Protein AF-A0A521LE12-F1 (afdb_monomer)

pLDDT: mean 91.2, std 11.65, range [39.84, 98.88]

Solvent-accessible surface area (backbone atoms only — not comparable to full-atom values): 9369 Å² total; per-residue (Å²): 126,104,62,79,88,76,77,95,80,81,83,58,69,49,75,48,78,49,67,49,67,45,81,45,93,88,63,37,32,42,32,36,32,38,43,37,29,34,34,67,50,73,43,87,32,91,74,80,45,73,39,45,60,86,42,59,48,32,31,34,39,37,37,39,30,27,46,99,77,38,28,23,74,40,56,49,50,50,54,85,30,60,68,48,78,67,57,50,74,36,31,72,52,55,47,76,49,47,74,41,49,67,57,91,64,31,71,60,56,47,44,75,69,32,43,76,92,47,28,51,66,68,63,63,56,46,49,55,61,34,49,54,45,43,51,60,43,62,72,28,71,67,43,51,52,51,48,53,52,41,29,59,72,70,74,52,63,78,80,76,79,80,126

Radius of gyration: 19.57 Å; Cα contacts (8 Å, |Δi|>4): 281; chains: 1; bounding box: 53×28×64 Å

Secondary structure (DSSP, 8-state):
--SPPPPS----EEEEEEEEEEE-TTS-EEEEEEEEEEESS-B--TTT--B-TT-EEEEEEEEEEE-TTSBEEEEEEEEEE-SSTHHHHTGGGGGGGTT-BSSTTHHHHHHHHHSGGGS-HHHHHHHHHHHHHHHHHHTSHHHHHHHHHHHHHTT--------

Structure (mmCIF, N/CA/C/O backbone):
data_AF-A0A521LE12-F1
#
_entry.id   AF-A0A521LE12-F1
#
loop_
_atom_site.group_PDB
_atom_site.id
_atom_site.type_symbol
_atom_site.label_atom_id
_atom_site.label_alt_id
_atom_site.label_comp_id
_atom_site.label_asym_id
_atom_site.label_entity_id
_atom_site.label_seq_id
_atom_site.pdbx_PDB_ins_code
_atom_site.Cartn_x
_atom_site.Cartn_y
_atom_site.Cartn_z
_atom_site.occupancy
_atom_site.B_iso_or_equiv
_atom_site.auth_seq_id
_atom_site.auth_comp_id
_atom_site.auth_asym_id
_atom_site.auth_atom_id
_atom_site.pdbx_PDB_model_num
ATOM 1 N N . MET A 1 1 ? 21.678 1.944 4.552 1.00 75.25 1 MET A N 1
ATOM 2 C CA . MET A 1 1 ? 21.126 0.591 4.784 1.00 75.25 1 MET A CA 1
ATOM 3 C C . MET A 1 1 ? 22.194 -0.216 5.511 1.00 75.25 1 MET A C 1
ATOM 5 O O . MET A 1 1 ? 23.290 -0.276 4.969 1.00 75.25 1 MET A O 1
ATOM 9 N N . PRO A 1 2 ? 21.940 -0.759 6.715 1.00 91.38 2 PRO A N 1
ATOM 10 C CA . PRO A 1 2 ? 22.952 -1.456 7.515 1.00 91.38 2 PRO A CA 1
ATOM 11 C C . PRO A 1 2 ? 23.172 -2.896 7.013 1.00 91.38 2 PRO A C 1
ATOM 13 O O . PRO A 1 2 ? 22.957 -3.860 7.738 1.00 91.38 2 PRO A O 1
ATOM 16 N N . LEU A 1 3 ? 23.546 -3.040 5.741 1.00 94.25 3 LEU A N 1
ATOM 17 C CA . LEU A 1 3 ? 23.999 -4.297 5.146 1.00 94.25 3 LEU A CA 1
ATOM 18 C C . LEU A 1 3 ? 25.494 -4.178 4.814 1.00 94.25 3 LEU A C 1
ATOM 20 O O . LEU A 1 3 ? 25.981 -3.053 4.660 1.00 94.25 3 LEU A O 1
ATOM 24 N N . PRO A 1 4 ? 26.220 -5.301 4.675 1.00 96.44 4 PRO A N 1
ATOM 25 C CA . PRO A 1 4 ? 27.591 -5.284 4.177 1.00 96.44 4 PRO A CA 1
ATOM 26 C C . PRO A 1 4 ? 27.711 -4.557 2.824 1.00 96.44 4 PRO A C 1
ATOM 28 O O . PRO A 1 4 ? 26.727 -4.504 2.073 1.00 96.44 4 PRO A O 1
ATOM 31 N N . PRO A 1 5 ? 28.900 -4.021 2.484 1.00 94.81 5 PRO A N 1
ATOM 32 C CA . PRO A 1 5 ? 29.127 -3.407 1.182 1.00 94.81 5 PRO A CA 1
ATOM 33 C C . PRO A 1 5 ? 28.781 -4.382 0.043 1.00 94.81 5 PRO A C 1
ATOM 35 O O . PRO A 1 5 ? 29.191 -5.544 0.089 1.00 94.81 5 PRO A O 1
ATOM 38 N N . PRO A 1 6 ? 28.009 -3.950 -0.967 1.00 96.06 6 PRO A N 1
ATOM 39 C CA . PRO A 1 6 ? 27.713 -4.779 -2.126 1.00 96.06 6 PRO A CA 1
ATOM 40 C C . PRO A 1 6 ? 28.917 -4.856 -3.075 1.00 96.06 6 PRO A C 1
ATOM 42 O O . PRO A 1 6 ? 29.813 -4.018 -3.023 1.00 96.06 6 PRO A O 1
ATOM 45 N N . VAL A 1 7 ? 28.888 -5.820 -3.997 1.00 97.44 7 VAL A N 1
ATOM 46 C CA . VAL A 1 7 ? 29.740 -5.796 -5.198 1.00 97.44 7 VAL A CA 1
ATOM 47 C C . VAL A 1 7 ? 29.306 -4.682 -6.161 1.00 97.44 7 VAL A C 1
ATOM 49 O O . VAL A 1 7 ? 28.178 -4.182 -6.073 1.00 97.44 7 VAL A O 1
ATOM 52 N N . GLU A 1 8 ? 30.183 -4.337 -7.107 1.00 97.62 8 GLU A N 1
ATOM 53 C CA . GLU A 1 8 ? 29.897 -3.393 -8.194 1.00 97.62 8 GLU A CA 1
ATOM 54 C C . GLU A 1 8 ? 28.626 -3.776 -8.965 1.00 97.62 8 GLU A C 1
ATOM 56 O O . GLU A 1 8 ? 28.408 -4.939 -9.317 1.00 97.62 8 GLU A O 1
ATOM 61 N N . ARG A 1 9 ? 27.755 -2.792 -9.208 1.00 97.38 9 ARG A N 1
ATOM 62 C CA . ARG A 1 9 ? 26.437 -2.994 -9.829 1.00 97.38 9 ARG A CA 1
ATOM 63 C C . ARG A 1 9 ? 25.870 -1.691 -10.379 1.00 97.38 9 ARG A C 1
ATOM 65 O O . ARG A 1 9 ? 26.193 -0.612 -9.893 1.00 97.38 9 ARG A O 1
ATOM 72 N N . GLN A 1 10 ? 24.945 -1.801 -11.328 1.00 97.00 10 GLN A N 1
ATOM 73 C CA . GLN A 1 10 ? 24.177 -0.665 -11.837 1.00 97.00 10 GLN A CA 1
ATOM 74 C C . GLN A 1 10 ? 22.783 -0.638 -11.210 1.00 97.00 10 GLN A C 1
ATOM 76 O O . GLN A 1 10 ? 22.119 -1.668 -11.083 1.00 97.00 10 GLN A O 1
ATOM 81 N N . HIS A 1 11 ? 22.325 0.547 -10.820 1.00 96.62 11 HIS A N 1
ATOM 82 C CA . HIS A 1 11 ? 20.950 0.731 -10.377 1.00 96.62 11 HIS A CA 1
ATOM 83 C C . HIS A 1 11 ? 20.036 0.782 -11.601 1.00 96.62 11 HIS A C 1
ATOM 85 O O . HIS A 1 11 ? 20.257 1.628 -12.460 1.00 96.62 11 HIS A O 1
ATOM 91 N N . LEU A 1 12 ? 19.029 -0.095 -11.680 1.00 97.00 12 LEU A N 1
ATOM 92 C CA . LEU A 1 12 ? 18.108 -0.186 -12.826 1.00 97.00 12 LEU A CA 1
ATOM 93 C C . LEU A 1 12 ? 16.660 0.191 -12.492 1.00 97.00 12 LEU A C 1
ATOM 95 O O . LEU A 1 12 ? 15.910 0.609 -13.375 1.00 97.00 12 LEU A O 1
ATOM 99 N N . HIS A 1 13 ? 16.239 -0.003 -11.244 1.00 97.19 13 HIS A N 1
AT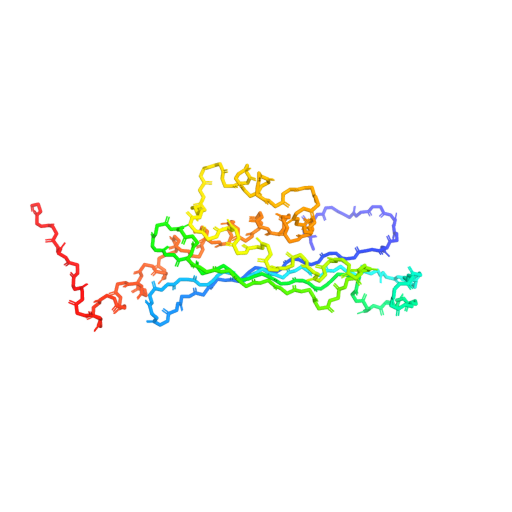OM 100 C CA . HIS A 1 13 ? 14.835 0.066 -10.869 1.00 97.19 13 HIS A CA 1
ATOM 101 C C . HIS A 1 13 ? 14.667 0.397 -9.390 1.00 97.19 13 HIS A C 1
ATOM 103 O O . HIS A 1 13 ? 15.274 -0.266 -8.545 1.00 97.19 13 HIS A O 1
ATOM 109 N N . THR A 1 14 ? 13.768 1.334 -9.092 1.00 97.38 14 THR A N 1
ATOM 110 C CA . THR A 1 14 ? 13.284 1.568 -7.731 1.00 97.38 14 THR A CA 1
ATOM 111 C C . THR A 1 14 ? 11.803 1.239 -7.669 1.00 97.38 14 THR A C 1
ATOM 113 O O . THR A 1 14 ? 11.012 1.800 -8.422 1.00 97.38 14 THR A O 1
ATOM 116 N N . ARG A 1 15 ? 11.426 0.408 -6.698 1.00 97.62 15 ARG A N 1
ATOM 117 C CA . ARG A 1 15 ? 10.049 0.293 -6.220 1.00 97.62 15 ARG A CA 1
ATOM 118 C C . ARG A 1 15 ? 9.953 0.942 -4.849 1.00 97.62 15 ARG A C 1
ATOM 120 O O . ARG A 1 15 ? 10.760 0.630 -3.971 1.00 97.62 15 ARG A O 1
ATOM 127 N N . ARG A 1 16 ? 8.965 1.806 -4.635 1.00 98.06 16 ARG A N 1
ATOM 128 C CA . ARG A 1 16 ? 8.632 2.346 -3.312 1.00 98.06 16 ARG A CA 1
ATOM 129 C C . ARG A 1 16 ? 7.230 1.909 -2.935 1.00 98.06 16 ARG A C 1
ATOM 131 O O . ARG A 1 16 ? 6.299 2.049 -3.719 1.00 98.06 16 ARG A O 1
ATOM 138 N N . VAL A 1 17 ? 7.095 1.388 -1.722 1.00 98.31 17 VAL A N 1
ATOM 139 C CA . VAL A 1 17 ? 5.803 1.103 -1.102 1.00 98.31 17 VAL A CA 1
ATOM 140 C C . VAL A 1 17 ? 5.707 1.942 0.157 1.00 98.31 17 VAL A C 1
ATOM 142 O O . VAL A 1 17 ? 6.564 1.853 1.037 1.00 98.31 17 VAL A O 1
ATOM 145 N N . THR A 1 18 ? 4.669 2.761 0.239 1.00 98.56 18 THR A N 1
ATOM 146 C CA . THR A 1 18 ? 4.356 3.546 1.430 1.00 98.56 18 THR A CA 1
ATOM 147 C C . THR A 1 18 ? 2.988 3.128 1.922 1.00 98.56 18 THR A C 1
ATOM 149 O O . THR A 1 18 ? 2.046 3.040 1.138 1.00 98.56 18 THR A O 1
ATOM 152 N N . CYS A 1 19 ? 2.884 2.845 3.218 1.00 98.75 19 CYS A N 1
ATOM 153 C CA . CYS A 1 19 ? 1.616 2.538 3.856 1.00 98.75 19 CYS A CA 1
ATOM 154 C C . CYS A 1 19 ? 1.438 3.421 5.086 1.00 98.75 19 CYS A C 1
ATOM 156 O O . CYS A 1 19 ? 2.361 3.561 5.891 1.00 98.75 19 CYS A O 1
ATOM 158 N N . GLN A 1 20 ? 0.265 4.023 5.218 1.00 98.75 20 GLN A N 1
ATOM 159 C CA . GLN A 1 20 ? -0.075 4.958 6.283 1.00 98.75 20 GLN A CA 1
ATOM 160 C C . GLN A 1 20 ? -1.402 4.541 6.905 1.00 98.75 20 GLN A C 1
ATOM 162 O O . GLN A 1 20 ? -2.275 4.013 6.223 1.00 98.75 20 GLN A O 1
ATOM 167 N N . GLY A 1 21 ? -1.533 4.741 8.212 1.00 98.44 21 GLY A N 1
ATOM 168 C CA . GLY A 1 21 ? -2.740 4.395 8.946 1.00 98.44 21 GLY A CA 1
ATOM 169 C C . GLY A 1 21 ? -3.262 5.586 9.729 1.00 98.44 21 GLY A C 1
ATOM 170 O O . GLY A 1 21 ? -2.498 6.271 10.410 1.00 98.44 21 GLY A O 1
ATOM 171 N N . PHE A 1 22 ? -4.569 5.796 9.651 1.00 98.62 22 PHE A N 1
ATOM 172 C CA . PHE A 1 22 ? -5.263 6.950 10.199 1.00 98.62 22 PHE A CA 1
ATOM 173 C C . PHE A 1 22 ? -6.462 6.489 11.023 1.00 98.62 22 PHE A C 1
ATOM 175 O O . PHE A 1 22 ? -7.145 5.531 10.667 1.00 98.62 22 PHE A O 1
ATOM 182 N N . PHE A 1 23 ? -6.722 7.176 12.132 1.00 98.38 23 PHE A N 1
ATOM 183 C CA . PHE A 1 23 ? -7.982 7.054 12.861 1.00 98.38 23 PHE A CA 1
ATOM 184 C C . PHE A 1 23 ? -8.895 8.204 12.445 1.00 98.38 23 PHE A C 1
ATOM 186 O O . PHE A 1 23 ? -8.464 9.358 12.454 1.00 98.38 23 PHE A O 1
ATOM 193 N N . ARG A 1 24 ? -10.135 7.888 12.081 1.00 97.81 24 ARG A N 1
ATOM 194 C CA . ARG A 1 24 ? -11.121 8.850 11.590 1.00 97.81 24 ARG A CA 1
ATOM 195 C C . ARG A 1 24 ? -11.950 9.424 12.728 1.00 97.81 24 ARG A C 1
ATOM 197 O O . ARG A 1 24 ? -12.108 8.820 13.789 1.00 97.81 24 ARG A O 1
ATOM 204 N N . GLU A 1 25 ? -12.538 10.587 12.484 1.00 96.62 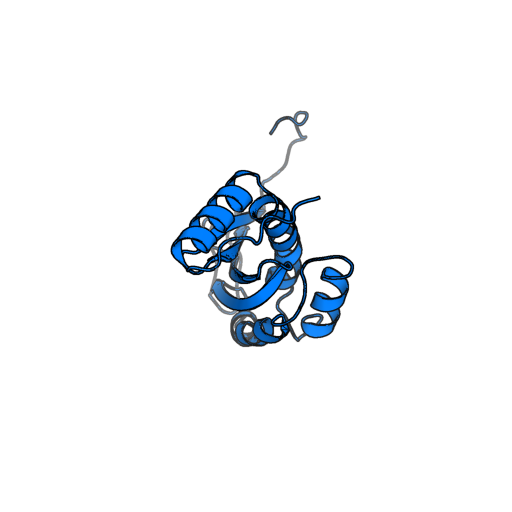25 GLU A N 1
ATOM 205 C CA . GLU A 1 25 ? -13.420 11.248 13.451 1.00 96.62 25 GLU A CA 1
ATOM 206 C C . GLU A 1 25 ? -14.697 10.444 13.738 1.00 96.62 25 GLU A C 1
ATOM 208 O O . GLU A 1 25 ? -15.215 10.497 14.855 1.00 96.62 25 GLU A O 1
ATOM 213 N N . ASP A 1 26 ? -15.151 9.646 12.769 1.00 95.81 26 ASP A N 1
ATOM 214 C CA . ASP A 1 26 ? -16.307 8.747 12.868 1.00 95.81 26 ASP A CA 1
ATOM 215 C C . ASP A 1 26 ? -16.009 7.411 13.574 1.00 95.81 26 ASP A C 1
ATOM 217 O O . ASP A 1 26 ? -16.894 6.567 13.704 1.00 95.81 26 ASP A O 1
ATOM 221 N N . GLY A 1 27 ? -14.784 7.216 14.068 1.00 96.62 27 GLY A N 1
ATOM 222 C CA . GLY A 1 27 ? -14.408 6.028 14.832 1.00 96.62 27 GLY A CA 1
ATOM 223 C C . GLY A 1 27 ? -13.962 4.828 13.992 1.00 96.62 27 GLY A C 1
ATOM 224 O O . GLY A 1 27 ? -13.737 3.756 14.560 1.00 96.62 27 GLY A O 1
ATOM 225 N N . LEU A 1 28 ? -13.821 4.991 12.673 1.00 98.06 28 LEU A N 1
ATOM 226 C CA . LEU A 1 28 ? -13.231 4.001 11.769 1.00 98.06 28 LEU A CA 1
ATOM 227 C C . LEU A 1 28 ? -11.727 4.255 11.558 1.00 98.06 28 LEU A C 1
ATOM 229 O O . LEU A 1 28 ? -11.155 5.220 12.073 1.00 98.06 28 LEU A O 1
ATOM 233 N N . TRP A 1 29 ? -11.071 3.389 10.786 1.00 98.69 29 TRP A N 1
ATOM 234 C CA . TRP A 1 29 ? -9.670 3.565 10.389 1.00 98.69 29 TRP A CA 1
ATOM 235 C C . TRP A 1 29 ? -9.529 3.576 8.880 1.00 98.69 29 TRP A C 1
ATOM 237 O O . TRP A 1 29 ? -10.119 2.726 8.226 1.00 98.69 29 TRP A O 1
ATOM 247 N N . ASP A 1 30 ? -8.688 4.459 8.354 1.00 98.81 30 ASP A N 1
ATOM 248 C CA . ASP A 1 30 ? -8.244 4.388 6.964 1.00 98.81 30 ASP A CA 1
ATOM 249 C C . ASP A 1 30 ? -6.806 3.891 6.913 1.00 98.81 30 ASP A C 1
ATOM 251 O O . ASP A 1 30 ? -5.939 4.389 7.634 1.00 98.81 30 ASP A O 1
ATOM 255 N N . ILE A 1 31 ? -6.553 2.909 6.052 1.00 98.81 31 ILE A N 1
ATOM 256 C CA . ILE A 1 31 ? -5.212 2.428 5.740 1.00 98.81 31 ILE A CA 1
ATOM 257 C C . ILE A 1 31 ? -4.955 2.683 4.265 1.00 98.81 31 ILE A C 1
ATOM 259 O O . ILE A 1 31 ? -5.614 2.111 3.397 1.00 98.81 31 ILE A O 1
ATOM 263 N N . GLU A 1 32 ? -3.988 3.544 3.996 1.00 98.75 32 GLU A N 1
ATOM 264 C CA . GLU A 1 32 ? -3.597 3.949 2.656 1.00 98.75 32 GLU A CA 1
ATOM 265 C C . GLU A 1 32 ? -2.319 3.229 2.266 1.00 98.75 32 GLU A C 1
ATOM 267 O O . GLU A 1 32 ? -1.352 3.218 3.024 1.00 98.75 32 GLU A O 1
ATOM 272 N N . GLY A 1 33 ? -2.306 2.629 1.084 1.00 98.62 33 GLY A N 1
ATOM 273 C CA . GLY A 1 33 ? -1.120 2.088 0.445 1.00 98.62 33 GLY A CA 1
ATOM 274 C C . GLY A 1 33 ? -0.880 2.797 -0.877 1.00 98.62 33 GLY A C 1
ATOM 275 O O . GLY A 1 33 ? -1.812 2.968 -1.658 1.00 98.62 33 GLY A O 1
ATOM 276 N N . ARG A 1 34 ? 0.375 3.137 -1.162 1.00 98.38 34 ARG A N 1
ATOM 277 C CA . ARG A 1 34 ? 0.826 3.613 -2.470 1.00 98.38 34 ARG A CA 1
ATOM 278 C C . ARG A 1 34 ? 2.031 2.810 -2.926 1.00 98.38 34 ARG A C 1
ATOM 280 O O . ARG A 1 34 ? 2.947 2.569 -2.136 1.00 98.38 34 ARG A O 1
ATOM 287 N N . ILE A 1 35 ? 2.030 2.421 -4.195 1.00 97.62 35 ILE A N 1
ATOM 288 C CA . ILE A 1 35 ? 3.158 1.780 -4.866 1.00 97.62 35 ILE A CA 1
ATOM 289 C C . ILE A 1 35 ? 3.612 2.650 -6.034 1.00 97.62 35 ILE A C 1
ATOM 291 O O . ILE A 1 35 ? 2.797 3.043 -6.871 1.00 97.62 35 ILE A O 1
ATOM 295 N N . THR A 1 36 ? 4.912 2.934 -6.087 1.00 97.62 36 THR A N 1
ATOM 296 C CA . THR A 1 36 ? 5.540 3.561 -7.247 1.00 97.62 36 THR A CA 1
ATOM 297 C C . THR A 1 36 ? 6.692 2.728 -7.774 1.00 97.62 36 THR A C 1
ATOM 299 O O . THR A 1 36 ? 7.462 2.165 -6.998 1.00 97.62 36 THR A O 1
ATOM 302 N N . ASP A 1 37 ? 6.811 2.677 -9.096 1.00 96.44 37 ASP A N 1
ATOM 303 C CA . ASP A 1 37 ? 7.893 2.002 -9.808 1.00 96.44 37 ASP A CA 1
ATOM 304 C C . ASP A 1 37 ? 8.544 2.979 -10.785 1.00 96.44 37 ASP A C 1
ATOM 306 O O . ASP A 1 37 ? 7.862 3.537 -11.642 1.00 96.44 37 ASP A O 1
ATOM 310 N N . GLU A 1 38 ? 9.859 3.154 -10.710 1.00 95.69 38 GLU A N 1
ATOM 311 C CA . GLU A 1 38 ? 10.654 3.984 -11.627 1.00 95.69 38 GLU A CA 1
ATOM 312 C C . GLU A 1 38 ? 11.839 3.189 -12.177 1.00 95.69 38 GLU A C 1
ATOM 314 O O . GLU A 1 38 ? 12.346 2.253 -11.552 1.00 95.69 38 GLU A O 1
ATOM 319 N N . LYS A 1 39 ? 12.311 3.580 -13.358 1.00 96.06 39 LYS A N 1
ATOM 320 C CA . LYS A 1 39 ? 13.562 3.080 -13.930 1.00 96.06 39 LYS A CA 1
ATOM 321 C C . LYS A 1 39 ? 14.579 4.213 -13.972 1.00 96.06 39 LYS A C 1
ATOM 323 O O . LYS A 1 39 ? 14.227 5.362 -14.213 1.00 96.06 39 LYS A O 1
ATOM 328 N N . SER A 1 40 ? 15.842 3.883 -13.737 1.00 96.44 40 SER A N 1
ATOM 329 C CA . SER A 1 40 ? 16.969 4.831 -13.765 1.00 96.44 40 SER A CA 1
ATOM 330 C C . SER A 1 40 ? 17.471 5.138 -15.181 1.00 96.44 40 SER A C 1
ATOM 332 O O . SER A 1 40 ? 18.431 5.887 -15.345 1.00 96.44 40 SER A O 1
ATOM 334 N N . TYR A 1 41 ? 16.837 4.554 -16.196 1.00 95.00 41 TYR A N 1
ATOM 335 C CA . TYR A 1 41 ? 17.181 4.673 -17.605 1.00 95.00 41 TYR A CA 1
ATOM 336 C C . TYR A 1 41 ? 15.921 4.931 -18.432 1.00 95.00 41 TYR A C 1
ATOM 338 O O . TYR A 1 41 ? 14.804 4.611 -18.008 1.00 95.00 41 TYR A O 1
ATOM 346 N N . GLU A 1 42 ? 16.107 5.501 -19.621 1.00 94.69 42 GLU A N 1
ATOM 347 C CA . GLU A 1 42 ? 15.015 5.692 -20.569 1.00 94.69 42 GLU A CA 1
ATOM 348 C C . GLU A 1 42 ? 14.512 4.343 -21.085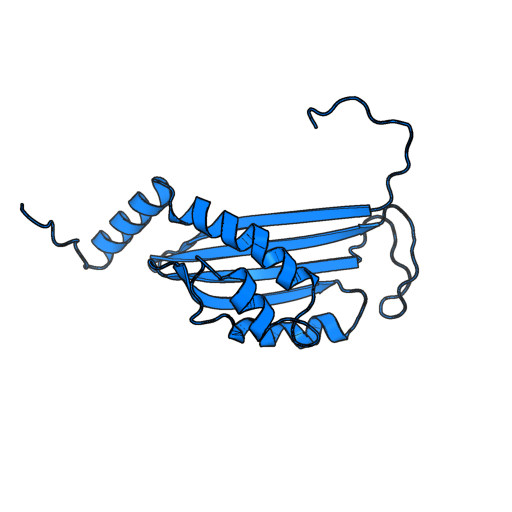 1.00 94.69 42 GLU A C 1
ATOM 350 O O . GLU A 1 42 ? 15.300 3.491 -21.496 1.00 94.69 42 GLU A O 1
ATOM 355 N N . HIS A 1 43 ? 13.198 4.132 -21.079 1.00 90.94 43 HIS A N 1
ATOM 356 C CA . HIS A 1 43 ? 12.622 2.912 -21.633 1.00 90.94 43 HIS A CA 1
ATOM 357 C C . HIS A 1 43 ? 11.361 3.190 -22.436 1.00 90.94 43 HIS A C 1
ATOM 359 O O . HIS A 1 43 ? 10.555 4.061 -22.103 1.00 90.94 43 HIS A O 1
ATOM 365 N N . ALA A 1 44 ? 11.184 2.400 -23.491 1.00 87.88 44 ALA A N 1
ATOM 366 C CA . ALA A 1 44 ? 10.001 2.463 -24.323 1.00 87.88 44 ALA A CA 1
ATOM 367 C C . ALA A 1 44 ? 8.759 2.047 -23.525 1.00 87.88 44 ALA A C 1
ATOM 369 O O . ALA A 1 44 ? 8.759 1.045 -22.803 1.00 87.88 44 ALA A O 1
ATOM 370 N N . ASN A 1 45 ? 7.687 2.810 -23.701 1.00 88.88 45 ASN A N 1
ATOM 371 C CA . ASN A 1 45 ? 6.353 2.446 -23.267 1.00 88.88 45 ASN A CA 1
ATOM 372 C C . ASN A 1 45 ? 5.388 2.720 -24.423 1.00 88.88 45 ASN A C 1
ATOM 374 O O . ASN A 1 45 ? 5.267 3.856 -24.873 1.00 88.88 45 ASN A O 1
ATOM 378 N N . GLU A 1 46 ? 4.721 1.679 -24.917 1.00 80.69 46 GLU A N 1
ATOM 379 C CA . GLU A 1 46 ? 3.886 1.779 -26.122 1.00 80.69 46 GLU A CA 1
ATOM 380 C C . GLU A 1 46 ? 2.667 2.686 -25.924 1.00 80.69 46 GLU A C 1
ATOM 382 O O . GLU A 1 46 ? 2.254 3.382 -26.845 1.00 80.69 46 GLU A O 1
ATOM 387 N N . TRP A 1 47 ? 2.100 2.708 -24.716 1.00 85.69 47 TRP A N 1
ATOM 388 C CA . TRP A 1 47 ? 0.872 3.447 -24.435 1.00 85.69 47 TRP A CA 1
ATOM 389 C C . TRP A 1 47 ? 1.112 4.932 -24.132 1.00 85.69 47 TRP A C 1
ATOM 391 O O . TRP A 1 47 ? 0.324 5.782 -24.538 1.00 85.69 47 TRP A O 1
ATOM 401 N N . ARG A 1 48 ? 2.180 5.257 -23.398 1.00 86.44 48 ARG A N 1
ATOM 402 C CA . ARG A 1 48 ? 2.471 6.621 -22.912 1.00 86.44 48 ARG A CA 1
ATOM 403 C C . ARG A 1 48 ? 3.617 7.312 -23.650 1.00 86.44 48 ARG A C 1
ATOM 405 O O . ARG A 1 48 ? 3.880 8.478 -23.368 1.00 86.44 48 ARG A O 1
ATOM 412 N N . GLY A 1 49 ? 4.287 6.614 -24.564 1.00 88.44 49 GLY A N 1
ATOM 413 C CA . GLY A 1 49 ? 5.560 7.047 -25.134 1.00 88.44 49 GLY A CA 1
ATOM 414 C C . GLY A 1 49 ? 6.742 6.807 -24.180 1.00 88.44 49 GLY A C 1
ATOM 415 O O . GLY A 1 49 ? 6.544 6.346 -23.055 1.00 88.44 49 GLY A O 1
ATOM 416 N N . PRO A 1 50 ? 7.984 7.084 -24.615 1.00 91.00 50 PRO A N 1
ATOM 417 C CA . PRO A 1 50 ? 9.188 6.830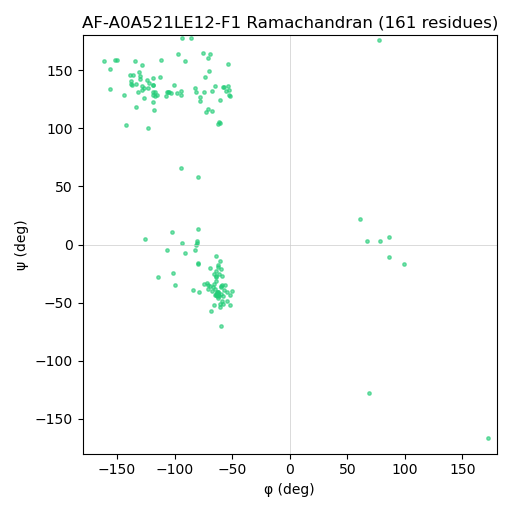 -23.823 1.00 91.00 50 PRO A CA 1
ATOM 418 C C . PRO A 1 50 ? 9.131 7.474 -22.435 1.00 91.00 50 PRO A C 1
ATOM 420 O O . PRO A 1 50 ? 8.738 8.631 -22.289 1.00 91.00 50 PRO A O 1
ATOM 423 N N . LEU A 1 51 ? 9.546 6.718 -21.421 1.00 93.00 51 LEU A N 1
ATOM 424 C CA . LEU A 1 51 ? 9.617 7.168 -20.033 1.00 93.00 51 LEU A CA 1
ATOM 425 C C . LEU A 1 51 ? 11.072 7.435 -19.658 1.00 93.00 51 LEU A C 1
ATOM 427 O O . LEU A 1 51 ? 11.930 6.579 -19.886 1.00 93.00 51 LEU A O 1
ATOM 431 N N . LYS A 1 52 ? 11.337 8.596 -19.058 1.00 94.19 52 LYS A N 1
ATOM 432 C CA . LYS A 1 52 ? 12.674 9.045 -18.655 1.00 94.19 52 LYS A CA 1
ATOM 433 C C . LYS A 1 52 ? 12.933 8.749 -17.174 1.00 94.19 52 LYS A C 1
ATOM 435 O O . LYS A 1 52 ? 11.989 8.511 -16.418 1.00 94.19 52 LYS A O 1
ATOM 440 N N . PRO A 1 53 ? 14.198 8.787 -16.715 1.00 94.56 53 PRO A N 1
ATOM 441 C CA . PRO A 1 53 ? 14.492 8.738 -15.287 1.00 94.56 53 PRO A CA 1
ATOM 442 C C . PRO A 1 53 ? 13.701 9.807 -14.518 1.00 94.56 53 PRO A C 1
ATOM 444 O O . PRO A 1 53 ? 13.718 10.979 -14.888 1.00 94.56 53 PRO A O 1
ATOM 447 N N . GLY A 1 54 ? 13.004 9.384 -13.462 1.00 92.12 54 GLY A N 1
ATOM 448 C CA . GLY A 1 54 ? 12.067 10.218 -12.696 1.00 92.12 54 GLY A CA 1
ATOM 449 C C . GLY A 1 54 ? 10.591 10.020 -13.066 1.00 92.12 54 GLY A C 1
ATOM 450 O O . GLY A 1 54 ? 9.726 10.351 -12.258 1.00 92.12 54 GLY A O 1
ATOM 451 N N . ASP A 1 55 ? 10.283 9.421 -14.221 1.00 93.88 55 ASP A N 1
ATOM 452 C CA . ASP A 1 55 ? 8.914 9.046 -14.571 1.00 93.88 55 ASP A CA 1
ATOM 453 C C . ASP A 1 55 ? 8.514 7.710 -13.936 1.00 93.88 55 ASP A C 1
ATOM 455 O O . ASP A 1 55 ? 9.216 6.697 -14.039 1.00 93.88 55 ASP A O 1
ATOM 459 N N . TYR A 1 56 ? 7.314 7.672 -13.354 1.00 95.38 56 TYR A N 1
ATOM 460 C CA . TYR A 1 56 ? 6.753 6.429 -12.840 1.00 95.38 56 TYR A CA 1
ATOM 461 C C . TYR A 1 56 ? 6.175 5.547 -13.954 1.00 95.38 56 TYR A C 1
ATOM 463 O O . TYR A 1 56 ? 5.293 5.950 -14.729 1.00 95.38 56 TYR A O 1
ATOM 471 N N . VAL A 1 57 ? 6.640 4.298 -13.975 1.00 94.25 57 VAL A N 1
AT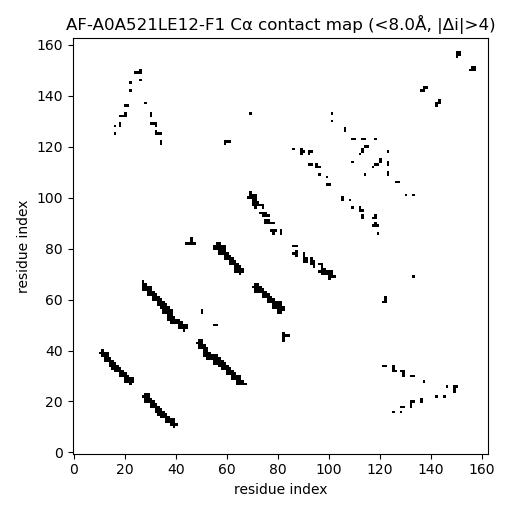OM 472 C CA . VAL A 1 57 ? 6.030 3.172 -14.689 1.00 94.25 57 VAL A CA 1
ATOM 473 C C . VAL A 1 57 ? 4.675 2.870 -14.062 1.00 94.25 57 VAL A C 1
ATOM 475 O O . VAL A 1 57 ? 3.665 2.863 -14.766 1.00 94.25 57 VAL A O 1
ATOM 478 N N . HIS A 1 58 ? 4.656 2.704 -12.738 1.00 95.06 58 HIS A N 1
ATOM 479 C CA . HIS A 1 58 ? 3.453 2.507 -11.939 1.00 95.06 58 HIS A CA 1
ATOM 480 C C . HIS A 1 58 ? 3.370 3.587 -10.866 1.00 95.06 58 HIS A C 1
ATOM 482 O O . HIS A 1 58 ? 4.363 3.863 -10.204 1.00 95.06 58 HIS A O 1
ATOM 488 N N . ASP A 1 59 ? 2.192 4.171 -10.698 1.00 96.12 59 ASP A N 1
ATOM 489 C CA . ASP A 1 59 ? 1.820 5.019 -9.568 1.00 96.12 59 ASP A CA 1
ATOM 490 C C . ASP A 1 59 ? 0.367 4.687 -9.253 1.00 96.12 59 ASP A C 1
ATOM 492 O O . ASP A 1 59 ? -0.536 4.989 -10.040 1.00 96.12 59 ASP A O 1
ATOM 496 N N . MET A 1 60 ? 0.173 3.912 -8.192 1.00 96.62 60 MET A N 1
ATOM 497 C CA . MET A 1 60 ? -1.117 3.330 -7.844 1.00 96.62 60 MET A CA 1
ATOM 498 C C . MET A 1 60 ? -1.334 3.433 -6.346 1.00 96.62 60 MET A C 1
ATOM 500 O O . MET A 1 60 ? -0.411 3.199 -5.561 1.00 96.62 60 MET A O 1
ATOM 504 N N . SER A 1 61 ? -2.571 3.724 -5.964 1.00 97.88 61 SER A N 1
ATOM 505 C CA . SER A 1 61 ? -2.961 3.902 -4.571 1.00 97.88 61 SER A CA 1
ATOM 506 C C . SER A 1 61 ? -4.213 3.097 -4.245 1.00 97.88 61 SER A C 1
ATOM 508 O O . SER A 1 61 ? -5.082 2.903 -5.096 1.00 97.88 61 SER A O 1
ATOM 510 N N . ILE A 1 62 ? -4.306 2.636 -3.001 1.00 98.12 62 ILE A N 1
ATOM 511 C CA . ILE A 1 62 ? -5.496 2.010 -2.428 1.00 98.12 62 ILE A CA 1
ATOM 512 C C . ILE A 1 62 ? -5.722 2.528 -1.009 1.00 98.12 62 ILE A C 1
ATOM 514 O O . ILE A 1 62 ? -4.778 2.624 -0.227 1.00 98.12 62 ILE A O 1
ATOM 518 N N . ARG A 1 63 ? -6.971 2.822 -0.660 1.00 98.75 63 ARG A N 1
ATOM 519 C CA . ARG A 1 63 ? -7.416 3.118 0.702 1.00 98.75 63 ARG A CA 1
ATOM 520 C C . ARG A 1 63 ? -8.421 2.059 1.128 1.00 98.75 63 ARG A C 1
ATOM 522 O O . ARG A 1 63 ? -9.390 1.813 0.416 1.00 98.75 63 ARG A O 1
ATOM 529 N N . LEU A 1 64 ? -8.193 1.442 2.284 1.00 98.75 64 LEU A N 1
ATOM 530 C CA . LEU A 1 64 ? -9.165 0.577 2.950 1.00 98.75 64 LEU A CA 1
ATOM 531 C C . LEU A 1 64 ? -9.717 1.299 4.173 1.00 98.75 64 LEU A C 1
ATOM 533 O O . LEU A 1 64 ? -8.934 1.701 5.032 1.00 98.75 64 LEU A O 1
ATOM 537 N N . THR A 1 65 ? -11.038 1.379 4.291 1.00 98.88 65 THR A N 1
ATOM 538 C CA . THR A 1 65 ? -11.694 1.795 5.532 1.00 98.88 65 THR A CA 1
ATOM 539 C C . THR A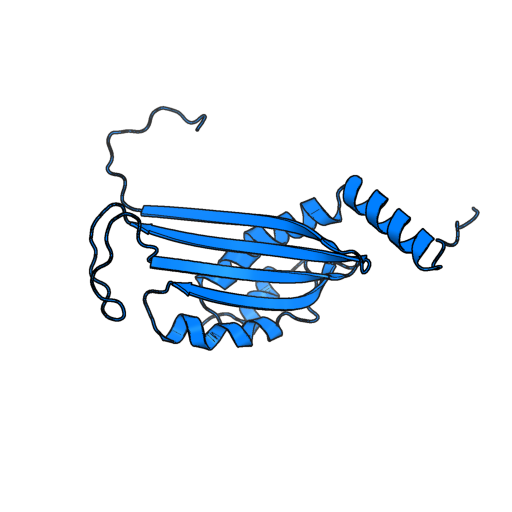 1 65 ? -12.072 0.561 6.338 1.00 98.88 65 THR A C 1
ATOM 541 O O . THR A 1 65 ? -12.713 -0.354 5.816 1.00 98.88 65 THR A O 1
ATOM 544 N N . LEU A 1 66 ? -11.688 0.527 7.612 1.00 98.62 66 LEU A N 1
ATOM 545 C CA . LEU A 1 66 ? -11.851 -0.615 8.504 1.00 98.62 66 LEU A CA 1
ATOM 546 C C . LEU A 1 66 ? -12.736 -0.285 9.703 1.00 98.62 66 LEU A C 1
ATOM 548 O O . LEU A 1 66 ? -12.639 0.795 10.289 1.00 98.62 66 LEU A O 1
ATOM 552 N N . ASP A 1 67 ? -13.537 -1.263 10.119 1.00 96.88 67 ASP A N 1
ATOM 553 C CA . ASP A 1 67 ? -14.218 -1.247 11.411 1.00 96.88 67 ASP A CA 1
ATOM 554 C C . ASP A 1 67 ? -13.338 -1.802 12.553 1.00 96.88 67 ASP A C 1
ATOM 556 O O . ASP A 1 67 ? -12.225 -2.300 12.367 1.00 96.88 67 ASP A O 1
ATOM 560 N N . HIS A 1 68 ? -13.882 -1.781 13.773 1.00 91.62 68 HIS A N 1
ATOM 561 C CA . HIS A 1 68 ? -13.228 -2.291 14.986 1.00 91.62 68 HIS A CA 1
ATOM 562 C C . HIS A 1 68 ? -12.947 -3.807 14.984 1.00 91.62 68 HIS A C 1
ATOM 564 O O . HIS A 1 68 ? -12.275 -4.314 15.882 1.00 91.62 68 HIS A O 1
ATOM 570 N N . LYS A 1 69 ? -13.490 -4.548 14.016 1.00 94.31 69 LYS A N 1
ATOM 571 C CA . LYS A 1 69 ? -13.280 -5.983 13.812 1.00 94.31 69 LYS A CA 1
ATOM 572 C C . LYS A 1 69 ? -12.304 -6.249 12.666 1.00 94.31 69 LYS A C 1
ATOM 574 O O . LYS A 1 69 ? -12.179 -7.410 12.282 1.00 94.31 69 LYS A O 1
ATOM 579 N N . PHE A 1 70 ? -11.602 -5.236 12.152 1.00 97.00 70 PHE A N 1
ATOM 580 C CA . PHE A 1 70 ? -10.762 -5.346 10.956 1.00 97.00 70 PHE A CA 1
ATOM 581 C C . PHE A 1 70 ? -11.552 -5.734 9.696 1.00 97.00 70 PHE A C 1
ATOM 583 O O . PHE A 1 70 ? -10.982 -6.277 8.749 1.00 97.00 70 PHE A O 1
ATOM 590 N N . THR A 1 71 ? -12.863 -5.498 9.678 1.00 98.19 71 THR A N 1
ATOM 591 C CA . THR A 1 71 ? -13.696 -5.688 8.490 1.00 98.19 71 THR A CA 1
ATOM 592 C C . THR A 1 71 ? -13.546 -4.475 7.591 1.00 98.19 71 THR A C 1
ATOM 594 O O . THR A 1 71 ? -13.679 -3.344 8.051 1.00 98.19 71 THR A O 1
ATOM 597 N N . ILE A 1 72 ? -13.294 -4.714 6.310 1.00 98.62 72 ILE A N 1
ATOM 598 C CA . ILE A 1 72 ? -13.277 -3.686 5.277 1.00 98.62 72 ILE A CA 1
ATOM 599 C C . ILE A 1 72 ? -14.715 -3.226 5.050 1.00 98.62 72 ILE A C 1
ATOM 601 O O . ILE A 1 72 ? -15.557 -4.016 4.622 1.00 98.62 72 ILE A O 1
ATOM 605 N N . VAL A 1 73 ? -14.997 -1.960 5.338 1.00 98.62 73 VAL A N 1
ATOM 606 C CA . VAL A 1 73 ? -16.316 -1.345 5.119 1.00 98.62 73 VAL A CA 1
ATOM 607 C C . VAL A 1 73 ? -16.350 -0.480 3.865 1.00 98.62 73 VAL A C 1
ATOM 609 O O . VAL A 1 73 ? -17.414 -0.325 3.277 1.00 98.62 73 VAL A O 1
ATOM 612 N N . ASP A 1 74 ? -15.196 0.021 3.422 1.00 98.62 74 ASP A N 1
ATOM 613 C CA . ASP A 1 74 ? -15.065 0.707 2.140 1.00 98.62 74 ASP A CA 1
ATOM 614 C C . ASP A 1 74 ? -13.662 0.542 1.539 1.00 98.62 74 ASP A C 1
ATOM 616 O O . ASP A 1 74 ? -12.702 0.210 2.243 1.00 98.62 74 ASP A O 1
ATOM 620 N N . VAL A 1 75 ? -13.563 0.737 0.221 1.00 98.44 75 VAL A N 1
ATOM 621 C CA . VAL A 1 75 ? -12.323 0.633 -0.559 1.00 98.44 75 VAL A CA 1
ATOM 622 C C . VAL A 1 75 ? -12.283 1.667 -1.671 1.00 98.44 75 VAL A C 1
ATOM 624 O O . VAL A 1 75 ? -13.177 1.697 -2.510 1.00 98.44 75 VAL A O 1
ATOM 627 N N . GLU A 1 76 ? -11.208 2.433 -1.773 1.00 97.62 76 GLU A N 1
ATOM 628 C CA . GLU A 1 76 ? -10.921 3.262 -2.946 1.00 97.62 76 GLU A CA 1
ATOM 629 C C . GLU A 1 76 ? -9.610 2.812 -3.578 1.00 97.62 76 GLU A C 1
ATOM 631 O O . GLU A 1 76 ? -8.651 2.538 -2.866 1.00 97.62 76 GLU A O 1
ATOM 636 N N . ALA A 1 77 ? -9.554 2.724 -4.906 1.00 96.00 77 ALA A N 1
ATOM 637 C CA . ALA A 1 77 ? -8.335 2.386 -5.631 1.00 96.00 77 ALA A CA 1
ATOM 638 C C . ALA A 1 77 ? -8.190 3.281 -6.863 1.00 96.00 77 ALA A C 1
ATOM 640 O O . ALA A 1 77 ? -9.158 3.519 -7.586 1.00 96.00 77 ALA A O 1
ATOM 641 N N . VAL A 1 78 ? -6.973 3.755 -7.114 1.00 95.19 78 VAL A N 1
ATOM 642 C CA . VAL A 1 78 ? -6.633 4.627 -8.242 1.00 95.19 78 VAL A CA 1
ATOM 643 C C . VAL A 1 78 ? -5.328 4.161 -8.877 1.00 95.19 78 VAL A C 1
ATOM 645 O O . VAL A 1 78 ? -4.425 3.655 -8.214 1.00 95.19 78 VAL A O 1
ATOM 648 N N . THR A 1 79 ? -5.248 4.318 -10.196 1.00 94.00 79 THR A N 1
ATOM 649 C CA . THR A 1 79 ? -4.031 4.133 -10.985 1.00 94.00 79 THR A CA 1
ATOM 650 C C . THR A 1 79 ? -3.756 5.425 -11.741 1.00 94.00 79 THR A C 1
ATOM 652 O O . THR A 1 79 ? -4.373 5.680 -12.773 1.00 94.00 79 THR A O 1
ATOM 655 N N . ASP A 1 80 ? -2.830 6.231 -11.231 1.00 93.50 80 ASP A N 1
ATOM 656 C CA . ASP A 1 80 ? -2.430 7.506 -11.833 1.00 93.50 80 ASP A CA 1
ATOM 657 C C . ASP A 1 80 ? -1.475 7.291 -13.008 1.00 93.50 80 ASP A C 1
ATOM 659 O O . ASP A 1 80 ? -1.571 7.944 -14.050 1.00 93.50 80 ASP A O 1
ATOM 663 N N . LYS A 1 81 ? -0.541 6.346 -12.850 1.00 92.75 81 LYS A N 1
ATOM 664 C CA . LYS A 1 81 ? 0.443 5.972 -13.870 1.00 92.75 81 LYS A CA 1
ATOM 665 C C . LYS A 1 81 ? 0.477 4.456 -14.009 1.00 92.75 81 LYS A C 1
ATOM 667 O O . LYS A 1 81 ? 0.565 3.722 -13.029 1.00 92.75 81 LYS A O 1
ATOM 672 N N . SER A 1 82 ? 0.410 3.978 -15.244 1.00 90.75 82 SER A N 1
ATOM 673 C CA . SER A 1 82 ? 0.578 2.562 -15.577 1.00 90.75 82 SER A CA 1
ATOM 674 C C . SER A 1 82 ? 1.137 2.408 -16.988 1.00 90.75 82 SER A C 1
ATOM 676 O O . SER A 1 82 ? 1.023 3.342 -17.788 1.00 90.75 82 SER A O 1
ATOM 678 N N . PRO A 1 83 ? 1.746 1.258 -17.317 1.00 87.06 83 PRO A N 1
ATOM 679 C CA . PRO A 1 83 ? 2.238 0.996 -18.659 1.00 87.06 83 PRO A CA 1
ATOM 680 C C . PRO A 1 83 ? 1.139 0.555 -19.633 1.00 87.06 83 PRO A C 1
ATOM 682 O O . PRO A 1 83 ? 1.367 0.602 -20.836 1.00 87.06 83 PRO A O 1
ATOM 685 N N . TYR A 1 84 ? -0.036 0.152 -19.134 1.00 83.00 84 TYR A N 1
ATOM 686 C CA . TYR A 1 84 ? -1.137 -0.376 -19.940 1.00 83.00 84 TYR A CA 1
ATOM 687 C C . TYR A 1 84 ? -2.465 0.268 -19.549 1.00 83.00 84 TYR A C 1
ATOM 689 O O . TYR A 1 84 ? -2.794 0.359 -18.367 1.00 83.00 84 TYR A O 1
ATOM 697 N N . ARG A 1 85 ? -3.295 0.608 -20.542 1.00 77.12 85 ARG A N 1
ATOM 698 C CA . ARG A 1 85 ? -4.629 1.197 -20.319 1.00 77.12 85 ARG A CA 1
ATOM 699 C C . ARG A 1 85 ? -5.529 0.338 -19.420 1.00 77.12 85 ARG A C 1
ATOM 701 O O . ARG A 1 85 ? -6.289 0.871 -18.617 1.00 77.12 85 ARG A O 1
ATOM 708 N N . MET A 1 86 ? -5.419 -0.989 -19.520 1.00 77.88 86 MET A N 1
ATOM 709 C CA . MET A 1 86 ? -6.228 -1.936 -18.742 1.00 77.88 86 MET A CA 1
ATOM 710 C C . MET A 1 86 ? -6.035 -1.814 -17.222 1.00 77.88 86 MET A C 1
ATOM 712 O O . MET A 1 86 ? -6.955 -2.135 -16.475 1.00 77.88 86 MET A O 1
ATOM 716 N N . CYS A 1 87 ? -4.881 -1.322 -16.754 1.00 76.44 87 CYS A N 1
ATOM 717 C CA . CYS A 1 87 ? -4.604 -1.186 -15.325 1.00 76.44 87 CYS A CA 1
ATOM 718 C C . CYS A 1 87 ? -5.541 -0.183 -14.636 1.00 76.44 87 CYS A C 1
ATOM 720 O O . CYS A 1 87 ? -5.880 -0.386 -13.477 1.00 76.44 87 CYS A O 1
ATOM 722 N N . GLY A 1 88 ? -5.995 0.861 -15.341 1.00 76.81 88 GLY A N 1
ATOM 723 C CA . GLY A 1 88 ? -6.972 1.810 -14.799 1.00 76.81 88 GLY A CA 1
ATOM 724 C C . GLY A 1 88 ? -8.392 1.243 -14.732 1.00 76.81 88 GLY A C 1
ATOM 725 O O . GLY A 1 88 ? -9.121 1.519 -13.789 1.00 76.81 88 GLY A O 1
ATOM 726 N N . ASN A 1 89 ? -8.777 0.396 -15.689 1.00 80.56 89 ASN A N 1
ATOM 727 C CA . ASN A 1 89 ? -10.148 -0.116 -15.793 1.00 80.56 89 ASN A CA 1
ATOM 728 C C . ASN A 1 89 ? -10.528 -1.089 -14.667 1.00 80.56 89 ASN A C 1
ATOM 730 O O . ASN A 1 89 ? -11.713 -1.310 -14.436 1.00 80.56 89 ASN A O 1
ATOM 734 N N . ILE A 1 90 ? -9.542 -1.688 -13.993 1.00 84.38 90 ILE A N 1
ATOM 735 C CA . ILE A 1 90 ? -9.779 -2.709 -12.967 1.00 84.38 90 ILE A CA 1
ATOM 736 C C . ILE A 1 90 ? -9.914 -2.129 -11.554 1.00 84.38 90 ILE A C 1
ATOM 738 O O . ILE A 1 90 ? -10.252 -2.854 -10.623 1.00 84.38 90 ILE A O 1
ATOM 742 N N . THR A 1 91 ? -9.674 -0.830 -11.354 1.00 86.56 91 THR A N 1
ATOM 743 C CA . THR A 1 91 ? -9.769 -0.229 -10.016 1.00 86.56 91 THR A CA 1
ATOM 744 C C . THR A 1 91 ? -11.152 -0.366 -9.359 1.00 86.56 91 THR A C 1
ATOM 746 O O . THR A 1 91 ? -11.175 -0.614 -8.150 1.00 86.56 91 THR A O 1
ATOM 749 N N . PRO A 1 92 ? -12.301 -0.326 -10.076 1.00 91.31 92 PRO A N 1
ATOM 750 C CA . PRO A 1 92 ? -13.607 -0.528 -9.445 1.00 91.31 92 PRO A CA 1
ATOM 751 C C . PRO A 1 92 ? -13.791 -1.931 -8.845 1.00 91.31 92 PRO A C 1
ATOM 753 O O . PRO A 1 92 ? -14.510 -2.086 -7.857 1.00 91.31 92 PRO A O 1
ATOM 756 N N . ASP A 1 93 ? -13.108 -2.951 -9.380 1.00 92.31 93 ASP A N 1
ATOM 757 C CA . ASP A 1 93 ? -13.223 -4.333 -8.898 1.00 92.31 93 ASP A CA 1
ATOM 758 C C . ASP A 1 93 ? -12.734 -4.494 -7.452 1.00 92.31 93 ASP A C 1
ATOM 760 O O . ASP A 1 93 ? -13.203 -5.387 -6.744 1.00 92.31 93 ASP A O 1
ATOM 764 N N . PHE A 1 94 ? -11.872 -3.598 -6.959 1.00 94.56 94 PHE A N 1
ATOM 765 C CA . PHE A 1 94 ? -11.387 -3.628 -5.575 1.00 94.56 94 PHE A CA 1
ATOM 766 C C . PHE A 1 94 ? -12.502 -3.438 -4.534 1.00 94.56 94 PHE A C 1
ATOM 768 O O . PHE A 1 94 ? -12.341 -3.876 -3.393 1.00 94.56 94 PHE A O 1
ATOM 775 N N . LYS A 1 95 ? -13.680 -2.922 -4.922 1.00 96.38 95 LYS A N 1
ATOM 776 C CA . LYS A 1 95 ? -14.879 -2.911 -4.062 1.00 96.38 95 LYS A CA 1
ATOM 777 C C . LYS A 1 95 ? -15.329 -4.321 -3.647 1.00 96.38 95 LYS A C 1
ATOM 779 O O . LYS A 1 95 ? -15.951 -4.469 -2.600 1.00 96.38 95 LYS A O 1
ATOM 784 N N . LYS A 1 96 ? -14.943 -5.381 -4.374 1.00 95.69 96 LYS A N 1
ATOM 785 C CA . LYS A 1 96 ? -15.188 -6.794 -3.997 1.00 95.69 96 LYS A CA 1
ATOM 786 C C . LYS A 1 96 ? -14.535 -7.197 -2.665 1.00 95.69 96 LYS A C 1
ATOM 788 O O . LYS A 1 96 ? -14.844 -8.266 -2.137 1.00 95.69 96 LYS A O 1
ATOM 793 N N . LEU A 1 97 ? -13.613 -6.388 -2.138 1.00 97.06 97 LEU A N 1
ATOM 794 C CA . LEU A 1 97 ? -12.990 -6.602 -0.831 1.00 97.06 97 LEU A CA 1
ATOM 795 C C . LEU A 1 97 ? -13.872 -6.146 0.339 1.00 97.06 97 LEU A C 1
ATOM 797 O O . LEU A 1 97 ? -13.608 -6.559 1.466 1.00 97.06 97 LEU A O 1
ATOM 801 N N . ILE A 1 98 ? -14.903 -5.329 0.101 1.00 98.31 98 ILE A N 1
ATOM 802 C CA . ILE A 1 98 ? -15.837 -4.907 1.151 1.00 98.31 98 ILE A CA 1
ATOM 803 C C . ILE A 1 98 ? -16.490 -6.145 1.782 1.00 98.31 98 ILE A C 1
ATOM 805 O O . ILE A 1 98 ? -16.875 -7.097 1.101 1.00 98.31 98 ILE A O 1
ATOM 809 N N . GLY A 1 99 ? -16.563 -6.150 3.112 1.00 97.94 99 GLY A N 1
ATOM 810 C CA . GLY A 1 99 ? -17.025 -7.271 3.926 1.00 97.94 99 GLY A CA 1
ATOM 811 C C . GLY A 1 99 ? -15.939 -8.296 4.266 1.00 97.94 99 GLY A C 1
ATOM 812 O O . GLY A 1 99 ? -16.160 -9.142 5.134 1.00 97.94 99 GLY A O 1
ATOM 813 N N . LEU A 1 100 ? -14.753 -8.235 3.648 1.00 97.81 100 LEU A N 1
ATOM 814 C CA . LEU A 1 100 ? -13.633 -9.073 4.071 1.00 97.81 100 LEU A CA 1
ATOM 815 C C . LEU A 1 100 ? -13.027 -8.579 5.374 1.00 97.81 100 LEU A C 1
ATOM 817 O O . LEU A 1 100 ? -12.855 -7.386 5.594 1.00 97.81 100 LEU A O 1
ATOM 821 N N . ARG A 1 101 ? -12.601 -9.529 6.202 1.00 97.56 101 ARG A N 1
ATOM 822 C CA . ARG A 1 101 ? -11.810 -9.248 7.394 1.00 97.56 101 ARG A CA 1
ATOM 823 C C . ARG A 1 101 ? -10.317 -9.375 7.102 1.00 97.56 101 ARG A C 1
ATOM 825 O O . ARG A 1 101 ? -9.875 -10.401 6.579 1.00 97.56 101 ARG A O 1
ATOM 832 N N . ILE A 1 102 ? -9.535 -8.380 7.514 1.00 97.00 102 ILE A N 1
ATOM 833 C CA . ILE A 1 102 ? -8.074 -8.475 7.572 1.00 97.00 102 ILE A CA 1
ATOM 834 C C . ILE A 1 102 ? -7.712 -9.387 8.753 1.00 97.00 102 ILE A C 1
ATOM 836 O O . ILE A 1 102 ? -8.021 -9.109 9.912 1.00 97.00 102 ILE A O 1
ATOM 840 N N . GLY A 1 103 ? -7.134 -10.547 8.448 1.00 94.44 103 GLY A N 1
ATOM 841 C CA . GLY A 1 103 ? -7.012 -11.662 9.385 1.00 94.44 103 GLY A CA 1
ATOM 842 C C . GLY A 1 103 ? -6.477 -12.931 8.736 1.00 94.44 103 GLY A C 1
ATOM 843 O O . GLY A 1 103 ? -5.987 -12.924 7.604 1.00 94.44 103 GLY A O 1
ATOM 844 N N . GLY A 1 104 ? -6.608 -14.047 9.455 1.00 94.00 104 GLY A N 1
ATOM 845 C CA . GLY A 1 104 ? -6.271 -15.370 8.934 1.00 94.00 104 GLY A CA 1
ATOM 846 C C . GLY A 1 104 ? -6.959 -15.636 7.591 1.00 94.00 104 GLY A C 1
ATOM 847 O O . GLY A 1 104 ? -8.165 -15.453 7.443 1.00 94.00 104 GLY A O 1
ATOM 848 N N . GLY A 1 105 ? -6.179 -16.038 6.586 1.00 93.62 105 GLY A N 1
ATOM 849 C CA . GLY A 1 105 ? -6.690 -16.336 5.245 1.00 93.62 105 GLY A CA 1
ATOM 850 C C . GLY A 1 105 ? -6.986 -15.118 4.360 1.00 93.62 105 GLY A C 1
ATOM 851 O O . GLY A 1 105 ? -7.423 -15.319 3.227 1.00 93.62 105 GLY A O 1
ATOM 852 N N . PHE A 1 106 ? -6.715 -13.885 4.807 1.00 95.19 106 PHE A N 1
ATOM 853 C CA . PHE A 1 106 ? -6.972 -12.664 4.030 1.00 95.19 106 PHE A CA 1
ATOM 854 C C . PHE A 1 106 ? -6.362 -12.718 2.619 1.00 95.19 106 PHE A C 1
ATOM 856 O O . PHE A 1 106 ? -7.087 -12.587 1.636 1.00 95.19 106 PHE A O 1
ATOM 863 N N . HIS A 1 107 ? -5.069 -13.035 2.485 1.00 93.06 107 HIS A N 1
ATOM 864 C CA . HIS A 1 107 ? -4.415 -13.114 1.169 1.00 93.06 107 HIS A CA 1
ATOM 865 C C . HIS A 1 107 ? -5.043 -14.146 0.230 1.00 93.06 107 HIS A C 1
ATOM 867 O O . HIS A 1 107 ? -5.156 -13.899 -0.969 1.00 93.06 107 HIS A O 1
ATOM 873 N N . ARG A 1 108 ? -5.494 -15.288 0.760 1.00 94.06 108 ARG A N 1
ATOM 874 C CA . ARG A 1 108 ? -6.205 -16.296 -0.037 1.00 94.06 108 ARG A CA 1
ATOM 875 C C . ARG A 1 108 ? -7.536 -15.741 -0.547 1.00 94.06 108 ARG A C 1
ATOM 877 O O . ARG A 1 108 ? -7.864 -15.933 -1.713 1.00 94.06 108 ARG A O 1
ATOM 884 N N . GLN A 1 109 ? -8.279 -15.037 0.304 1.00 95.62 109 GLN A N 1
ATOM 885 C CA . GLN A 1 109 ? -9.572 -14.448 -0.049 1.00 95.62 109 GLN A CA 1
ATOM 886 C C . GLN A 1 109 ? -9.457 -13.283 -1.037 1.00 95.62 109 GLN A C 1
ATOM 888 O O . GLN A 1 109 ? -10.313 -13.162 -1.914 1.00 95.62 109 GLN A O 1
ATOM 893 N N . VAL A 1 110 ? -8.399 -12.474 -0.924 1.00 94.69 110 VAL A N 1
ATOM 894 C CA . VAL A 1 110 ? -8.043 -11.432 -1.898 1.00 94.69 110 VAL A CA 1
ATOM 895 C C . VAL A 1 110 ? -7.773 -12.067 -3.260 1.00 94.69 110 VAL A C 1
ATOM 897 O O . VAL A 1 110 ? -8.426 -11.713 -4.237 1.00 94.69 110 VAL A O 1
ATOM 900 N N . ARG A 1 111 ? -6.874 -13.062 -3.329 1.00 91.31 111 ARG A N 1
ATOM 901 C CA . ARG A 1 111 ? -6.544 -13.749 -4.592 1.00 91.31 111 ARG A CA 1
ATOM 902 C C . ARG A 1 111 ? -7.756 -14.430 -5.226 1.00 91.31 111 ARG A C 1
ATOM 904 O O . ARG A 1 111 ? -7.873 -14.425 -6.441 1.00 91.31 111 ARG A O 1
ATOM 911 N N . ALA A 1 112 ? -8.670 -14.979 -4.427 1.00 91.81 112 ALA A N 1
ATOM 912 C CA . ALA A 1 112 ? -9.893 -15.593 -4.944 1.00 91.81 112 ALA A CA 1
ATOM 913 C C . ALA A 1 112 ? -10.848 -14.588 -5.620 1.00 91.81 112 ALA A C 1
ATOM 915 O O . ALA A 1 112 ? -11.640 -14.987 -6.465 1.00 91.81 112 ALA A O 1
ATOM 916 N N . ARG A 1 113 ? -10.794 -13.301 -5.250 1.00 91.56 113 ARG A N 1
ATOM 917 C CA . ARG A 1 113 ? -11.681 -12.248 -5.781 1.00 91.56 113 ARG A CA 1
ATOM 918 C C . ARG A 1 113 ? -11.041 -11.402 -6.876 1.00 91.56 113 ARG A C 1
ATOM 920 O O . ARG A 1 113 ? -11.743 -10.953 -7.773 1.00 91.56 113 ARG A O 1
ATOM 927 N N . LEU A 1 114 ? -9.737 -11.161 -6.753 1.00 89.75 114 LEU A N 1
ATOM 928 C CA . LEU A 1 114 ? -8.976 -10.196 -7.553 1.00 89.75 114 LEU A CA 1
ATOM 929 C C . LEU A 1 114 ? -7.750 -10.816 -8.238 1.00 89.75 114 LEU A C 1
ATOM 931 O O . LEU A 1 114 ? -6.942 -10.102 -8.819 1.00 89.75 114 LEU A O 1
ATOM 935 N N . GLY A 1 115 ? -7.551 -12.130 -8.135 1.00 78.94 115 GLY A N 1
ATOM 936 C CA . GLY A 1 115 ? -6.461 -12.813 -8.826 1.00 78.94 115 GLY A CA 1
ATOM 937 C C . GLY A 1 115 ? -6.685 -12.891 -10.338 1.00 78.94 115 GLY A C 1
ATOM 938 O O . GLY A 1 115 ? -7.808 -12.786 -10.833 1.00 78.94 115 GLY A O 1
ATOM 939 N N . GLY A 1 116 ? -5.600 -13.117 -11.079 1.00 79.19 116 GLY A N 1
ATOM 940 C CA . GLY A 1 116 ? -5.646 -13.251 -12.534 1.00 79.19 116 GLY A CA 1
ATOM 941 C C . GLY A 1 116 ? -5.995 -11.931 -13.219 1.00 79.19 116 GLY A C 1
ATOM 942 O O . GLY A 1 116 ? -5.361 -10.915 -12.969 1.00 79.19 116 GLY A O 1
ATOM 943 N N . VAL A 1 117 ? -7.003 -11.953 -14.091 1.00 67.81 117 VAL A N 1
ATOM 944 C CA . VAL A 1 117 ? -7.423 -10.786 -14.890 1.00 67.81 117 VAL A CA 1
ATOM 945 C C . VAL A 1 117 ? -8.343 -9.818 -14.134 1.00 67.81 117 VAL A C 1
ATOM 947 O O . VAL A 1 117 ? -8.696 -8.770 -14.667 1.00 67.81 117 VAL A O 1
ATOM 950 N N . HIS A 1 118 ? -8.742 -10.164 -12.907 1.00 68.81 118 HIS A N 1
ATOM 951 C CA . HIS A 1 118 ? -9.727 -9.419 -12.113 1.00 68.81 118 HIS A CA 1
ATOM 952 C C . HIS A 1 118 ? -9.110 -8.380 -11.163 1.00 68.81 118 HIS A C 1
ATOM 954 O O . HIS A 1 118 ? -9.824 -7.711 -10.422 1.00 68.81 118 HIS A O 1
ATOM 960 N N . GLY A 1 119 ? -7.787 -8.241 -11.167 1.00 66.88 119 GLY A N 1
ATOM 961 C CA . GLY A 1 119 ? -7.066 -7.240 -10.393 1.00 66.88 119 GLY A CA 1
ATOM 962 C C . GLY A 1 119 ? -5.715 -6.960 -11.032 1.00 66.88 119 GLY A C 1
ATOM 963 O O . GLY A 1 119 ? -5.127 -7.831 -11.671 1.00 66.88 119 GLY A O 1
ATOM 964 N N . CYS A 1 120 ? -5.194 -5.744 -10.873 1.00 83.50 120 CYS A N 1
ATOM 965 C CA . CYS A 1 120 ? -3.809 -5.494 -11.248 1.00 83.50 120 CYS A CA 1
ATOM 966 C C . CYS A 1 120 ? -2.891 -6.134 -10.195 1.00 83.50 120 CYS A C 1
ATOM 968 O O . CYS A 1 120 ? -3.070 -5.935 -8.990 1.00 83.50 120 CYS A O 1
ATOM 970 N N . THR A 1 121 ? -1.893 -6.899 -10.646 1.00 86.94 121 THR A N 1
ATOM 971 C CA . THR A 1 121 ? -0.947 -7.602 -9.763 1.00 86.94 121 THR A CA 1
ATOM 972 C C . THR A 1 121 ? -0.350 -6.672 -8.705 1.00 86.94 121 THR A C 1
ATOM 974 O O . THR A 1 121 ? -0.274 -7.038 -7.540 1.00 86.94 121 THR A O 1
ATOM 977 N N . HIS A 1 122 ? -0.026 -5.433 -9.084 1.00 91.88 122 HIS A N 1
ATOM 978 C CA . HIS A 1 122 ? 0.590 -4.436 -8.209 1.00 91.88 122 HIS A CA 1
ATOM 979 C C . HIS A 1 122 ? -0.261 -4.066 -6.988 1.00 91.88 122 HIS A C 1
ATOM 981 O O . HIS A 1 122 ? 0.236 -4.132 -5.866 1.00 91.88 122 HIS A O 1
ATOM 987 N N . ILE A 1 123 ? -1.541 -3.710 -7.164 1.00 92.94 123 ILE A N 1
ATOM 988 C CA . ILE A 1 123 ? -2.394 -3.369 -6.012 1.00 92.94 123 ILE A CA 1
ATOM 989 C C . ILE A 1 123 ? -2.732 -4.640 -5.211 1.00 92.94 123 ILE A C 1
ATOM 991 O O . ILE A 1 123 ? -2.797 -4.595 -3.984 1.00 92.94 123 ILE A O 1
ATOM 995 N N . VAL A 1 124 ? -2.871 -5.801 -5.864 1.00 93.19 124 VAL A N 1
ATOM 996 C CA . VAL A 1 124 ? -3.076 -7.079 -5.157 1.00 93.19 124 VAL A CA 1
ATOM 997 C C . VAL A 1 124 ? -1.881 -7.433 -4.260 1.00 93.19 124 VAL A C 1
ATOM 999 O O . VAL A 1 124 ? -2.080 -7.875 -3.128 1.00 93.19 124 VAL A O 1
ATOM 1002 N N . GLU A 1 125 ? -0.649 -7.216 -4.719 1.00 92.50 125 GLU A N 1
ATOM 1003 C CA . GLU A 1 125 ? 0.570 -7.386 -3.917 1.00 92.50 125 GLU A CA 1
ATOM 1004 C C . GLU A 1 125 ? 0.671 -6.343 -2.793 1.00 92.50 125 GLU A C 1
ATOM 1006 O O . GLU A 1 125 ? 1.020 -6.687 -1.660 1.00 92.50 125 GLU A O 1
ATOM 1011 N N . LEU A 1 126 ? 0.294 -5.088 -3.073 1.00 95.69 126 LEU A N 1
ATOM 1012 C CA . LEU A 1 126 ? 0.272 -3.985 -2.105 1.00 95.69 126 LEU A CA 1
ATOM 1013 C C . LEU A 1 126 ? -0.643 -4.262 -0.898 1.00 95.69 126 LEU A C 1
ATOM 1015 O O . LEU A 1 126 ? -0.368 -3.786 0.205 1.00 95.69 126 LEU A O 1
ATOM 1019 N N . LEU A 1 127 ? -1.680 -5.094 -1.058 1.00 96.31 127 LEU A N 1
ATOM 1020 C CA . LEU A 1 127 ? -2.554 -5.514 0.045 1.00 96.31 127 LEU A CA 1
ATOM 1021 C C . LEU A 1 127 ? -1.820 -6.304 1.147 1.00 96.31 127 LEU A C 1
ATOM 1023 O O . LEU A 1 127 ? -2.319 -6.378 2.268 1.00 96.31 127 LEU A O 1
ATOM 1027 N N . GLY A 1 128 ? -0.642 -6.874 0.862 1.00 96.38 128 GLY A N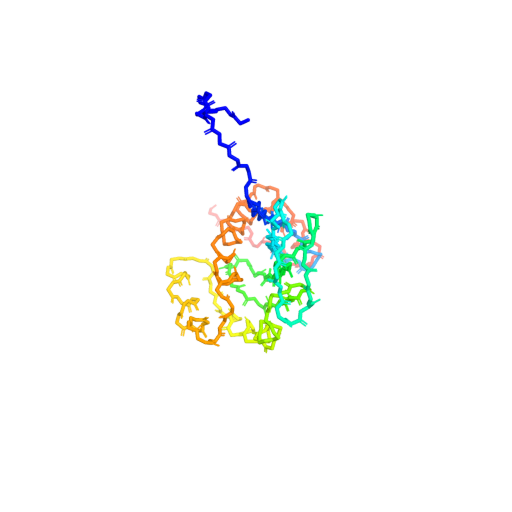 1
ATOM 1028 C CA . GLY A 1 128 ? 0.277 -7.442 1.860 1.00 96.38 128 GLY A CA 1
ATOM 1029 C C . GLY A 1 128 ? 0.735 -6.411 2.894 1.00 96.38 128 GLY A C 1
ATOM 1030 O O . GLY A 1 128 ? 0.321 -6.478 4.055 1.00 96.38 128 GLY A O 1
ATOM 1031 N N . PRO A 1 129 ? 1.572 -5.445 2.483 1.00 97.94 129 PRO A N 1
ATOM 1032 C CA . PRO A 1 129 ? 1.996 -4.334 3.329 1.00 97.94 129 PRO A CA 1
ATOM 1033 C C . PRO A 1 129 ? 0.833 -3.577 3.981 1.00 97.94 129 PRO A C 1
ATOM 1035 O O . PRO A 1 129 ? 0.879 -3.347 5.187 1.00 97.94 129 PRO A O 1
ATOM 1038 N N . VAL A 1 130 ? -0.243 -3.286 3.238 1.00 98.38 130 VAL A N 1
ATOM 1039 C CA . VAL A 1 130 ? -1.443 -2.611 3.771 1.00 98.38 130 VAL A CA 1
ATOM 1040 C C . VAL A 1 130 ? -2.067 -3.393 4.928 1.00 98.38 130 VAL A C 1
ATOM 1042 O O . VAL A 1 130 ? -2.386 -2.803 5.959 1.00 98.38 130 VAL A O 1
ATOM 1045 N N . ALA A 1 131 ? -2.204 -4.718 4.814 1.00 97.50 131 ALA A N 1
ATOM 1046 C CA . ALA A 1 131 ? -2.738 -5.543 5.897 1.00 97.50 131 ALA A CA 1
ATOM 1047 C C . ALA A 1 131 ? -1.849 -5.499 7.150 1.00 97.50 131 ALA A C 1
ATOM 1049 O O . ALA A 1 131 ? -2.352 -5.373 8.266 1.00 97.50 131 ALA A O 1
ATOM 1050 N N . THR A 1 132 ? -0.526 -5.558 6.981 1.00 97.56 132 THR A N 1
ATOM 1051 C CA . THR A 1 132 ? 0.417 -5.447 8.104 1.00 97.56 132 THR A CA 1
ATOM 1052 C C . THR A 1 132 ? 0.339 -4.070 8.763 1.00 97.56 132 THR A C 1
ATOM 1054 O O . THR A 1 132 ? 0.278 -3.985 9.991 1.00 97.56 132 THR A O 1
ATOM 1057 N N . THR A 1 133 ? 0.277 -2.995 7.973 1.00 98.44 133 THR A N 1
ATOM 1058 C CA . THR A 1 133 ? 0.080 -1.632 8.483 1.00 98.44 133 THR A CA 1
ATOM 1059 C C . THR A 1 133 ? -1.235 -1.517 9.241 1.00 98.44 133 THR A C 1
ATOM 1061 O O . THR A 1 133 ? -1.238 -0.977 10.342 1.00 98.44 133 THR A O 1
ATOM 1064 N N . ALA A 1 134 ? -2.322 -2.105 8.734 1.00 98.06 134 ALA A N 1
ATOM 1065 C CA . ALA A 1 134 ? -3.607 -2.139 9.426 1.00 98.06 134 ALA A CA 1
ATOM 1066 C C . ALA A 1 134 ? -3.488 -2.735 10.835 1.00 98.06 134 ALA A C 1
ATOM 1068 O O . ALA A 1 134 ? -3.942 -2.120 11.801 1.00 98.06 134 ALA A O 1
ATOM 1069 N N . PHE A 1 135 ? -2.834 -3.893 10.973 1.00 96.56 135 PHE A N 1
ATOM 1070 C CA . PHE A 1 135 ? -2.606 -4.510 12.282 1.00 96.56 135 PHE A CA 1
ATOM 1071 C C . PHE A 1 135 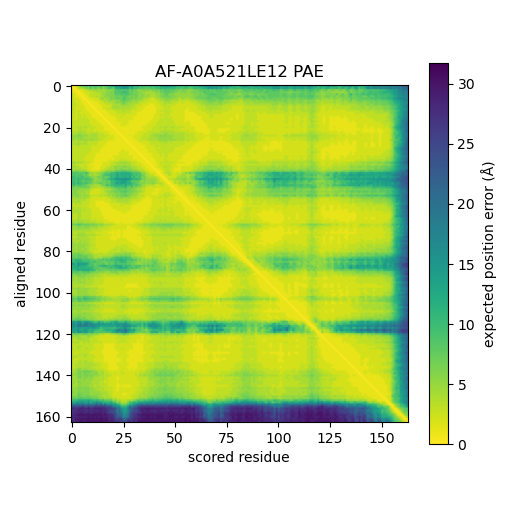? -1.816 -3.603 13.221 1.00 96.56 135 PHE A C 1
ATOM 1073 O O . PHE A 1 135 ? -2.245 -3.374 14.349 1.00 96.56 135 PHE A O 1
ATOM 1080 N N . GLN A 1 136 ? -0.699 -3.042 12.759 1.00 96.62 136 GLN A N 1
ATOM 1081 C CA . GLN A 1 136 ? 0.147 -2.191 13.600 1.00 96.62 136 GLN A CA 1
ATOM 1082 C C . GLN A 1 136 ? -0.552 -0.881 14.000 1.00 96.62 136 GLN A C 1
ATOM 1084 O O . GLN A 1 136 ? -0.412 -0.425 15.135 1.00 96.62 136 GLN A O 1
ATOM 1089 N N . THR A 1 137 ? -1.351 -0.295 13.105 1.00 97.06 137 THR A N 1
ATOM 1090 C CA . THR A 1 137 ? -2.118 0.924 13.378 1.00 97.06 137 THR A CA 1
ATOM 1091 C C . THR A 1 137 ? -3.233 0.664 14.386 1.00 97.06 137 THR A C 1
ATOM 1093 O O . THR A 1 137 ? -3.275 1.312 15.436 1.00 97.06 137 THR A O 1
ATOM 1096 N N . VAL A 1 138 ? -4.128 -0.283 14.093 1.00 95.31 138 VAL A N 1
ATOM 1097 C CA . VAL A 1 138 ? -5.355 -0.513 14.874 1.00 95.31 138 VAL A CA 1
ATOM 1098 C C . VAL A 1 138 ? -5.044 -1.116 16.246 1.00 95.31 138 VAL A C 1
ATOM 1100 O O . VAL A 1 138 ? -5.702 -0.772 17.226 1.00 95.31 138 VAL A O 1
ATOM 1103 N N . SER A 1 139 ? -4.018 -1.967 16.356 1.00 93.62 139 SER A N 1
ATOM 1104 C CA . SER A 1 139 ? -3.619 -2.586 17.629 1.00 93.62 139 SER A CA 1
ATOM 1105 C C . SER A 1 139 ? -2.754 -1.687 18.523 1.00 93.62 139 SER A C 1
ATOM 1107 O O . SER A 1 139 ? -2.375 -2.098 19.619 1.00 93.62 139 SER A O 1
ATOM 1109 N N . SER A 1 140 ? -2.434 -0.462 18.098 1.00 95.44 140 SER A N 1
ATOM 1110 C CA . SER A 1 140 ? -1.617 0.456 18.895 1.00 95.44 140 SER A CA 1
ATOM 1111 C C . SER A 1 140 ? -2.356 0.989 20.132 1.00 95.44 140 SER A C 1
ATOM 1113 O O . SER A 1 140 ? -3.568 1.230 20.119 1.00 95.44 140 SER A O 1
ATOM 1115 N N . LYS A 1 141 ? -1.605 1.282 21.206 1.00 96.44 141 LYS A N 1
ATOM 1116 C CA . LYS A 1 141 ? -2.149 1.951 22.404 1.00 96.44 141 LYS A CA 1
ATOM 1117 C C . LYS A 1 141 ? -2.841 3.269 22.040 1.00 96.44 141 LYS A C 1
ATOM 1119 O O . LYS A 1 141 ? -3.928 3.556 22.538 1.00 96.44 141 LYS A O 1
ATOM 1124 N N . LYS A 1 142 ? -2.242 4.034 21.1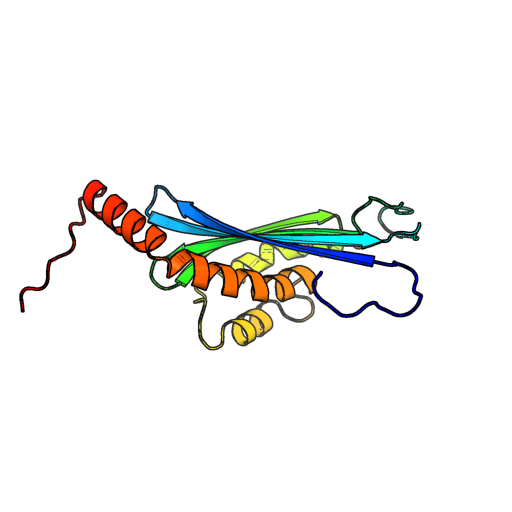21 1.00 97.00 142 LYS A N 1
ATOM 1125 C CA . LYS A 1 142 ? -2.795 5.308 20.659 1.00 97.00 142 LYS A CA 1
ATOM 1126 C C . LYS A 1 142 ? -4.153 5.133 19.974 1.00 97.00 142 LYS A C 1
ATOM 1128 O O . LYS A 1 142 ? -5.069 5.898 20.266 1.00 97.00 142 LYS A O 1
ATOM 1133 N N . ALA A 1 143 ? -4.315 4.121 19.121 1.00 95.69 143 ALA A N 1
ATOM 1134 C CA . ALA A 1 143 ? -5.605 3.814 18.502 1.00 95.69 143 ALA A CA 1
ATOM 1135 C C . ALA A 1 143 ? -6.668 3.438 19.548 1.00 95.69 143 ALA A C 1
ATOM 1137 O O . ALA A 1 143 ? -7.801 3.911 19.468 1.00 95.69 143 ALA A O 1
ATOM 1138 N N . SER A 1 144 ? -6.300 2.662 20.574 1.00 94.81 144 SER A N 1
ATOM 1139 C CA . SER A 1 144 ? -7.206 2.334 21.684 1.00 94.81 144 SER A CA 1
ATOM 1140 C C . SER A 1 144 ? -7.670 3.580 22.452 1.00 94.81 144 SER A C 1
ATOM 1142 O O . SER A 1 144 ? -8.855 3.714 22.763 1.00 94.81 144 SER A O 1
ATOM 1144 N N . GLU A 1 145 ? -6.759 4.509 22.756 1.00 96.94 145 GLU A N 1
ATOM 1145 C CA . GLU A 1 145 ? -7.084 5.775 23.430 1.00 96.94 145 GLU A CA 1
ATOM 1146 C C . GLU A 1 145 ? -8.036 6.640 22.598 1.00 96.94 145 GLU A C 1
ATOM 1148 O O . GLU A 1 145 ? -9.037 7.134 23.122 1.00 96.94 145 GLU A O 1
ATOM 1153 N N . LEU A 1 146 ? -7.754 6.784 21.300 1.00 96.69 146 LEU A N 1
ATOM 1154 C CA . LEU A 1 146 ? -8.583 7.554 20.374 1.00 96.69 146 LEU A CA 1
ATOM 1155 C C . LEU A 1 146 ? -9.987 6.955 20.233 1.00 96.69 146 LEU A C 1
ATOM 1157 O O . LEU A 1 146 ? -10.976 7.679 20.337 1.00 96.69 146 LEU A O 1
ATOM 1161 N N . ASN A 1 147 ? -10.092 5.632 20.101 1.00 94.56 147 ASN A N 1
ATOM 1162 C CA . ASN A 1 147 ? -11.375 4.935 20.032 1.00 94.56 147 ASN A CA 1
ATOM 1163 C C . ASN A 1 147 ? -12.184 5.091 21.334 1.00 94.56 147 ASN A C 1
ATOM 1165 O O . ASN A 1 147 ? -13.387 5.351 21.298 1.00 94.56 147 ASN A O 1
ATOM 1169 N N . ARG A 1 148 ? -11.537 5.010 22.507 1.00 94.62 148 ARG A N 1
ATOM 1170 C CA . ARG A 1 148 ? -12.198 5.280 23.797 1.00 94.62 148 ARG A CA 1
ATOM 1171 C C . ARG A 1 148 ? -12.708 6.721 23.878 1.00 94.62 148 ARG A C 1
ATOM 1173 O O . ARG A 1 148 ? -13.829 6.935 24.335 1.00 94.62 148 ARG A O 1
ATOM 1180 N N . ALA A 1 149 ? -11.904 7.689 23.440 1.00 94.94 149 ALA A N 1
ATOM 1181 C CA . ALA A 1 149 ? -12.291 9.096 23.423 1.00 94.94 149 ALA A CA 1
ATOM 1182 C C . ALA A 1 149 ? -13.470 9.352 22.470 1.00 94.94 149 ALA A C 1
ATOM 1184 O O . ALA A 1 149 ? -14.410 10.048 22.847 1.00 94.94 149 ALA A O 1
ATOM 1185 N N . HIS A 1 150 ? -13.460 8.748 21.278 1.00 95.06 150 HIS A N 1
ATOM 1186 C CA . HIS A 1 150 ? -14.578 8.803 20.336 1.00 95.06 150 HIS A CA 1
ATOM 1187 C C . HIS A 1 150 ? -15.864 8.247 20.971 1.00 95.06 150 HIS A C 1
ATOM 1189 O O . HIS A 1 150 ? -16.871 8.942 21.030 1.00 95.06 150 HIS A O 1
ATOM 1195 N N . ARG A 1 151 ? -15.822 7.041 21.552 1.00 91.88 151 ARG A N 1
ATOM 1196 C CA . ARG A 1 151 ? -16.988 6.414 22.208 1.00 91.88 151 ARG A CA 1
ATOM 1197 C C . ARG A 1 151 ? -17.589 7.255 23.335 1.00 91.88 151 ARG A C 1
ATOM 1199 O O . ARG A 1 151 ? -18.810 7.317 23.460 1.00 91.88 151 ARG A O 1
ATOM 1206 N N . ALA A 1 152 ? -16.742 7.909 24.132 1.00 92.81 152 ALA A N 1
ATOM 1207 C CA . ALA A 1 152 ? -17.187 8.813 25.189 1.00 92.81 152 ALA A CA 1
ATOM 1208 C C . ALA A 1 152 ? -17.923 10.044 24.632 1.00 92.81 152 ALA A C 1
ATOM 1210 O O . ALA A 1 152 ? -18.920 10.462 25.213 1.00 92.81 152 ALA A O 1
ATOM 1211 N N . LYS A 1 153 ? -17.468 10.594 23.497 1.00 90.00 153 LYS A N 1
ATOM 1212 C CA . LYS A 1 153 ? -18.144 11.704 22.803 1.00 90.00 153 LYS A CA 1
ATOM 1213 C C . LYS A 1 153 ? -19.457 11.267 22.145 1.00 90.00 153 LYS A C 1
ATOM 1215 O O . LYS A 1 153 ? -20.435 11.999 22.211 1.00 90.00 153 LYS A O 1
ATOM 1220 N N . SER A 1 154 ? -19.502 10.068 21.566 1.00 84.88 154 SER A N 1
ATOM 1221 C CA . SER A 1 154 ? -20.658 9.547 20.817 1.00 84.88 154 SER A CA 1
ATOM 1222 C C . SER A 1 154 ? -21.789 8.983 21.698 1.00 84.88 154 SER A C 1
ATOM 1224 O O . SER A 1 154 ? -22.643 8.245 21.205 1.00 84.88 154 SER A O 1
ATOM 1226 N N . GLY A 1 155 ? -21.778 9.237 23.014 1.00 74.75 155 GLY A N 1
ATOM 1227 C CA . GLY A 1 155 ? -22.788 8.735 23.960 1.00 74.75 155 GLY A CA 1
ATOM 1228 C C . GLY A 1 155 ? -22.784 7.212 24.176 1.00 74.75 155 GLY A C 1
ATOM 1229 O O . GLY A 1 155 ? -23.594 6.692 24.938 1.00 74.75 155 GLY A O 1
ATOM 1230 N N . HIS A 1 156 ? -21.852 6.484 23.553 1.00 62.88 156 HIS A N 1
ATOM 1231 C CA . HIS A 1 156 ? -21.685 5.037 23.685 1.00 62.88 156 HIS A CA 1
ATOM 1232 C C . HIS A 1 156 ? -20.643 4.738 24.766 1.00 62.88 156 HIS A C 1
ATOM 1234 O O . HIS A 1 156 ? -19.546 4.244 24.488 1.00 62.88 156 HIS A O 1
ATOM 1240 N N . ALA A 1 157 ? -20.962 5.068 26.019 1.00 50.94 157 ALA A N 1
ATOM 1241 C CA . ALA A 1 157 ? -20.086 4.739 27.137 1.00 50.94 157 ALA A CA 1
ATOM 1242 C C . ALA A 1 157 ? -19.831 3.215 27.174 1.00 50.94 157 ALA A C 1
ATOM 1244 O O . ALA A 1 157 ? -20.773 2.429 27.023 1.00 50.94 157 ALA A O 1
ATOM 1245 N N . PRO A 1 158 ? -18.581 2.759 27.384 1.00 49.59 158 PRO A N 1
ATOM 1246 C CA . PRO A 1 158 ? -18.336 1.346 27.610 1.00 49.59 158 PRO A CA 1
ATOM 1247 C C . PRO A 1 158 ? -19.097 0.941 28.873 1.00 49.59 158 PRO A C 1
ATOM 1249 O O . PRO A 1 158 ? -18.887 1.538 29.930 1.00 49.59 158 PRO A O 1
ATOM 1252 N N . LYS A 1 159 ? -19.963 -0.078 28.789 1.00 47.41 159 LYS A N 1
ATOM 1253 C CA . LYS A 1 159 ? -20.426 -0.768 29.994 1.00 47.41 159 LYS A CA 1
ATOM 1254 C C . LYS A 1 159 ? -19.179 -1.343 30.656 1.00 47.41 159 LYS A C 1
ATOM 1256 O O . LYS A 1 159 ? -18.599 -2.301 30.152 1.00 47.41 159 LYS A O 1
ATOM 1261 N N . ILE A 1 160 ? -18.730 -0.710 31.734 1.00 51.53 160 ILE A N 1
ATOM 1262 C CA . ILE A 1 160 ? -17.703 -1.267 32.606 1.00 51.53 160 ILE A CA 1
ATOM 1263 C C . ILE A 1 160 ? -18.329 -2.543 33.163 1.00 51.53 160 ILE A C 1
ATOM 1265 O O . ILE A 1 160 ? -19.246 -2.479 33.981 1.00 51.53 160 ILE A O 1
ATOM 1269 N N . GLY A 1 161 ? -17.908 -3.695 32.641 1.00 45.59 161 GLY A N 1
ATOM 1270 C CA . GLY A 1 161 ? -18.242 -4.978 33.235 1.00 45.59 161 GLY A CA 1
ATOM 1271 C C . GLY A 1 161 ? -17.659 -4.984 34.639 1.00 45.59 161 GLY A C 1
ATOM 1272 O O . GLY A 1 161 ? -16.443 -5.042 34.795 1.00 45.59 161 GLY A O 1
ATOM 1273 N N . ARG A 1 162 ? -18.521 -4.841 35.647 1.00 39.84 162 ARG A N 1
ATOM 1274 C CA . ARG A 1 162 ? -18.173 -5.183 37.023 1.00 39.84 162 ARG A CA 1
ATOM 1275 C C . ARG A 1 162 ? -18.014 -6.703 37.061 1.00 39.84 162 ARG A C 1
ATOM 1277 O O . ARG A 1 162 ? -18.983 -7.408 36.785 1.00 39.84 162 ARG A O 1
ATOM 1284 N N . ALA A 1 163 ? -16.795 -7.160 37.324 1.00 42.22 163 ALA A N 1
ATOM 1285 C CA . ALA A 1 163 ? -16.576 -8.402 38.052 1.00 42.22 163 ALA A CA 1
ATOM 1286 C C . ALA A 1 163 ? -16.595 -8.059 39.545 1.00 42.22 163 ALA A C 1
ATOM 1288 O O . ALA A 1 163 ? -16.103 -6.952 39.878 1.00 42.22 163 ALA A O 1
#

Sequence (163 aa):
MPLPPPVERQHLHTRRVTCQGFFREDGLWDIEGRITDEKSYEHANEWRGPLKPGDYVHDMSIRLTLDHKFTIVDVEAVTDKSPYRMCGNITPDFKKLIGLRIGGGFHRQVRARLGGVHGCTHIVELLGPVATTAFQTVSSKKASELNRAHRAKSGHAPKIGRA

Foldseek 3Di:
DPDPDDPDDDAFKDKDKDWDKDQDLLGKIKIKIWIWMFTQAWDAQPPPGIDGGVDTQWTKMKIFIADLQQAGQDMFIATPHHSDPLQGVLRVQCRVSHRPHLDPCSLVVLCVRQNDSNHDPVVSVSVVVSSVNVCPRCVDPVVVVVSQVSCVVVVNHPPPPDD

Mean predicted aligned error: 5.6 Å